Protein AF-A0A7Y0R2B9-F1 (afdb_monomer_lite)

Organism: Vibrio alginolyticus (NCBI:txid663)

Foldseek 3Di:
DDPDPADDFPNHHWFADADADEQQQADDPDDDPPDPRVVCVVVVPQPVPHGSGDDLVSLLVCLQVQQVRGRDPDHDYHYCHNDRCVVDDVVVVSNVVSNVVNPDDD

Sequence (106 aa):
MQITQSPQFNGKASKRLHVMAKPIGAACNIDCTYCYYLSKQDLLEYKKGCSPMMDEATLEAYIKQYIEGQNTPEIVFSWQGGEPTMLGLDYFKKIVEFQAKYLPAG

pLDDT: mean 89.26, std 12.34, range [46.41, 98.75]

Radius of gyration: 17.57 Å; chains: 1; bounding box: 48×41×47 Å

Structure (mmCIF, N/CA/C/O backbone):
data_AF-A0A7Y0R2B9-F1
#
_entry.id   AF-A0A7Y0R2B9-F1
#
loop_
_atom_site.group_PDB
_atom_site.id
_atom_site.type_symbol
_atom_site.label_atom_id
_atom_site.label_alt_id
_atom_site.label_comp_id
_atom_site.label_asym_id
_atom_site.label_entity_id
_atom_site.label_seq_id
_atom_site.pdbx_PDB_ins_code
_atom_site.Cartn_x
_atom_site.Cartn_y
_atom_site.Cartn_z
_atom_site.occupancy
_atom_site.B_iso_or_equiv
_atom_site.auth_seq_id
_atom_site.auth_comp_id
_atom_site.auth_asym_id
_atom_site.auth_atom_id
_atom_site.pdbx_PDB_model_num
ATOM 1 N N . MET A 1 1 ? -27.467 27.307 15.441 1.00 46.41 1 MET A N 1
ATOM 2 C CA . MET A 1 1 ? -26.349 26.604 14.779 1.00 46.41 1 MET A CA 1
ATOM 3 C C . MET A 1 1 ? -26.149 25.288 15.518 1.00 46.41 1 MET A C 1
ATOM 5 O O . MET A 1 1 ? -25.615 25.301 16.618 1.00 46.41 1 MET A O 1
ATOM 9 N N . GLN A 1 2 ? -26.705 24.182 15.017 1.00 51.88 2 GLN A N 1
ATOM 10 C CA . GLN A 1 2 ? -26.465 22.868 15.620 1.00 51.88 2 GLN A CA 1
ATOM 11 C C . GLN A 1 2 ? -25.063 22.426 15.209 1.00 51.88 2 GLN A C 1
ATOM 13 O O . GLN A 1 2 ? -24.827 22.100 14.051 1.00 51.88 2 GLN A O 1
ATOM 18 N N . ILE A 1 3 ? -24.123 22.471 16.150 1.00 60.06 3 ILE A N 1
ATOM 19 C CA . ILE A 1 3 ? -22.831 21.812 15.986 1.00 60.06 3 ILE A CA 1
ATOM 20 C C . ILE A 1 3 ? -23.128 20.318 16.118 1.00 60.06 3 ILE A C 1
ATOM 22 O O . ILE A 1 3 ? -23.292 19.807 17.224 1.00 60.06 3 ILE A O 1
ATOM 26 N N . THR A 1 4 ? -23.300 19.628 14.992 1.00 69.62 4 THR A N 1
ATOM 27 C CA . THR A 1 4 ? -23.413 18.168 14.981 1.00 69.62 4 THR A CA 1
ATOM 28 C C . THR A 1 4 ? -22.119 17.601 15.550 1.00 69.62 4 THR A C 1
ATOM 30 O O . THR A 1 4 ? -21.042 17.886 15.026 1.00 69.62 4 THR A O 1
ATOM 33 N N . GLN A 1 5 ? -22.212 16.848 16.647 1.00 71.81 5 GLN A N 1
ATOM 34 C CA . GLN A 1 5 ? -21.053 16.188 17.242 1.00 71.81 5 GLN A CA 1
ATOM 35 C C . GLN A 1 5 ? -20.356 15.323 16.186 1.00 71.81 5 GLN A C 1
ATOM 37 O O . GLN A 1 5 ? -21.017 14.618 15.422 1.00 71.81 5 GLN A O 1
ATOM 42 N N . SER A 1 6 ? -19.024 15.388 16.133 1.00 77.62 6 SER A N 1
ATOM 43 C CA . SER A 1 6 ? -18.236 14.570 15.212 1.00 77.62 6 SER A CA 1
ATOM 44 C C . SER A 1 6 ? -18.550 13.083 15.420 1.00 77.62 6 SER A C 1
ATOM 46 O O . SER A 1 6 ? -18.656 12.666 16.582 1.00 77.62 6 SER A O 1
ATOM 48 N N . PRO A 1 7 ? -18.646 12.277 14.342 1.00 85.69 7 PRO A N 1
ATOM 49 C CA . PRO A 1 7 ? -18.881 10.840 14.451 1.00 85.69 7 PRO A CA 1
ATOM 50 C C . PRO A 1 7 ? -17.897 10.205 15.437 1.00 85.69 7 PRO A C 1
ATOM 52 O O . PRO A 1 7 ? -16.716 10.549 15.421 1.00 85.69 7 PRO A O 1
ATOM 55 N N . GLN A 1 8 ? -18.372 9.314 16.306 1.00 90.69 8 GLN A N 1
ATOM 56 C CA . GLN A 1 8 ? -17.555 8.632 17.315 1.00 90.69 8 GLN A CA 1
ATOM 57 C C . GLN A 1 8 ? -17.365 7.160 16.938 1.00 90.69 8 GLN A C 1
ATOM 59 O O . GLN A 1 8 ? -18.270 6.534 16.392 1.00 90.69 8 GLN A O 1
ATOM 64 N N . PHE A 1 9 ? -16.201 6.607 17.261 1.00 91.00 9 PHE A N 1
ATOM 65 C CA . PHE A 1 9 ? -15.894 5.180 17.178 1.00 91.00 9 PHE A CA 1
ATOM 66 C C . PHE A 1 9 ? -14.913 4.821 18.303 1.00 91.00 9 PHE A C 1
ATOM 68 O O . PHE A 1 9 ? -14.041 5.628 18.634 1.00 91.00 9 PHE A O 1
ATOM 75 N N . ASN A 1 10 ? -15.090 3.665 18.951 1.00 88.38 10 ASN A N 1
ATOM 76 C CA . ASN A 1 10 ? -14.282 3.226 20.102 1.00 88.38 10 ASN A CA 1
ATOM 77 C C . ASN A 1 10 ? -14.096 4.304 21.195 1.00 88.38 10 ASN A C 1
ATOM 79 O O . ASN A 1 10 ? -13.000 4.519 21.715 1.00 88.38 10 ASN A O 1
ATOM 83 N N . GLY A 1 11 ? -15.176 5.027 21.519 1.00 88.88 11 GLY A N 1
ATOM 84 C CA . GLY A 1 11 ? -15.190 6.048 22.576 1.00 88.88 11 GLY A CA 1
ATOM 85 C C . GLY A 1 11 ? -14.388 7.322 22.271 1.00 88.88 11 GLY A C 1
ATOM 86 O O . GLY A 1 11 ? -14.145 8.117 23.176 1.00 88.88 11 GLY A O 1
ATOM 87 N N . LYS A 1 12 ? -13.953 7.519 21.019 1.00 90.44 12 LYS A N 1
ATOM 88 C CA . LYS A 1 12 ? -13.207 8.699 20.555 1.00 90.44 12 LYS A CA 1
ATOM 89 C C . LYS A 1 12 ? -13.757 9.193 19.218 1.00 90.44 12 LYS A C 1
ATOM 91 O O . LYS A 1 12 ? -14.445 8.463 18.506 1.00 90.44 12 LYS A O 1
ATOM 96 N N . ALA A 1 13 ? -13.407 10.420 18.832 1.00 91.56 13 ALA A N 1
ATOM 97 C CA . ALA A 1 13 ? -13.778 10.948 17.521 1.00 91.56 13 ALA A CA 1
ATOM 98 C C . ALA A 1 13 ? -13.239 10.040 16.403 1.00 91.56 13 ALA A C 1
ATOM 100 O O . ALA A 1 13 ? -12.061 9.669 16.402 1.00 91.56 13 ALA A O 1
ATOM 101 N N . SER A 1 14 ? -14.107 9.682 15.463 1.00 93.19 14 SER A N 1
ATOM 102 C CA . SER A 1 14 ? -13.776 8.889 14.285 1.00 93.19 14 SER A CA 1
ATOM 103 C C . SER A 1 14 ? -12.701 9.605 13.473 1.00 93.19 14 SER A C 1
ATOM 105 O O . SER A 1 14 ? -12.815 10.798 13.186 1.00 93.19 14 SER A O 1
ATOM 107 N N . LYS A 1 15 ? -11.675 8.862 13.061 1.00 92.69 15 LYS A N 1
ATOM 108 C CA . LYS A 1 15 ? -10.590 9.345 12.203 1.00 92.69 15 LYS A CA 1
ATOM 109 C C . LYS A 1 15 ? -10.483 8.428 11.001 1.00 92.69 15 LYS A C 1
ATOM 111 O O . LYS A 1 15 ? -10.392 7.214 11.162 1.00 92.69 15 LYS A O 1
ATOM 116 N N . ARG A 1 16 ? -10.521 9.022 9.812 1.00 93.50 16 ARG A N 1
ATOM 117 C CA . ARG A 1 16 ? -10.393 8.315 8.541 1.00 93.50 16 ARG A CA 1
ATOM 118 C C . ARG A 1 16 ? -9.306 8.983 7.722 1.00 93.50 16 ARG A C 1
ATOM 120 O O . ARG A 1 16 ? -9.374 10.186 7.481 1.00 93.50 16 ARG A O 1
ATOM 127 N N . LEU A 1 17 ? -8.331 8.194 7.305 1.00 93.75 17 LEU A N 1
ATOM 128 C CA . LEU A 1 17 ? -7.297 8.574 6.355 1.00 93.75 17 LEU A CA 1
ATOM 129 C C . LEU A 1 17 ? -7.371 7.609 5.172 1.00 93.75 17 LEU A C 1
ATOM 131 O O . LEU A 1 17 ? -7.636 6.426 5.358 1.00 93.75 17 LEU A O 1
ATOM 135 N N . HIS A 1 18 ? -7.127 8.096 3.960 1.00 96.12 18 HIS A N 1
ATOM 136 C CA . HIS A 1 18 ? -6.977 7.229 2.797 1.00 96.12 18 HIS A CA 1
ATOM 137 C C . HIS A 1 18 ? -5.623 7.481 2.150 1.00 96.12 18 HIS A C 1
ATOM 139 O O . HIS A 1 18 ? -5.288 8.622 1.834 1.00 96.12 18 HIS A O 1
ATOM 145 N N . VAL A 1 19 ? -4.837 6.416 1.999 1.00 95.75 19 VAL A N 1
ATOM 146 C CA . VAL A 1 19 ? -3.538 6.445 1.323 1.00 95.75 19 VAL A CA 1
ATOM 147 C C . VAL A 1 19 ? -3.564 5.457 0.163 1.00 95.75 19 VAL A C 1
ATOM 149 O O . VAL A 1 19 ? -3.983 4.308 0.305 1.00 95.75 19 VAL A O 1
ATOM 152 N N . MET A 1 20 ? -3.084 5.917 -0.991 1.00 95.94 20 MET A N 1
ATOM 153 C CA . MET A 1 20 ? -2.839 5.084 -2.162 1.00 95.94 20 MET A CA 1
ATOM 154 C C . MET A 1 20 ? -1.353 4.729 -2.213 1.00 95.94 20 MET A C 1
ATOM 156 O O . MET A 1 20 ? -0.525 5.540 -2.632 1.00 95.94 20 MET A O 1
ATOM 160 N N . ALA A 1 21 ? -1.014 3.526 -1.759 1.00 96.44 21 ALA A N 1
ATOM 161 C CA . ALA A 1 21 ? 0.360 3.042 -1.758 1.00 96.44 21 ALA A CA 1
ATOM 162 C C . ALA A 1 21 ? 0.783 2.592 -3.158 1.00 96.44 21 ALA A C 1
ATOM 164 O O . ALA A 1 21 ? -0.015 2.013 -3.896 1.00 96.44 21 ALA A O 1
ATOM 165 N N . LYS A 1 22 ? 2.056 2.823 -3.498 1.00 95.12 22 LYS A N 1
ATOM 166 C CA . LYS A 1 22 ? 2.647 2.425 -4.782 1.00 95.12 22 LYS A CA 1
ATOM 167 C C . LYS A 1 22 ? 3.829 1.471 -4.597 1.00 95.12 22 LYS A C 1
ATOM 169 O O . LYS A 1 22 ? 4.975 1.901 -4.731 1.00 95.12 22 LYS A O 1
ATOM 174 N N . PRO A 1 23 ? 3.573 0.200 -4.231 1.00 95.06 23 PRO A N 1
ATOM 175 C CA . PRO A 1 23 ? 4.603 -0.725 -3.762 1.00 95.06 23 PRO A CA 1
ATOM 176 C C . PRO A 1 23 ? 5.611 -1.158 -4.829 1.00 95.06 23 PRO A C 1
ATOM 178 O O . PRO A 1 23 ? 6.629 -1.718 -4.458 1.00 95.06 23 PRO A O 1
ATOM 181 N N . ILE A 1 24 ? 5.370 -0.908 -6.119 1.00 92.94 24 ILE A N 1
ATOM 182 C CA . ILE A 1 24 ? 6.348 -1.151 -7.195 1.00 92.94 24 ILE A CA 1
ATOM 183 C C . ILE A 1 24 ? 6.676 0.134 -7.977 1.00 92.94 24 ILE A C 1
ATOM 185 O O . ILE A 1 24 ? 7.118 0.108 -9.128 1.00 92.94 24 ILE A O 1
ATOM 189 N N . GLY A 1 25 ? 6.456 1.295 -7.349 1.00 91.12 25 GLY A N 1
ATOM 190 C CA . GLY A 1 25 ? 6.746 2.591 -7.951 1.00 91.12 25 GLY A CA 1
ATOM 191 C C . GLY A 1 25 ? 6.029 2.768 -9.284 1.00 91.12 25 GLY A C 1
ATOM 192 O O . GLY A 1 25 ? 4.843 2.486 -9.373 1.00 91.12 25 GLY A O 1
ATOM 193 N N . ALA A 1 26 ? 6.746 3.224 -10.313 1.00 91.56 26 ALA A N 1
ATOM 194 C CA . ALA A 1 26 ? 6.230 3.393 -11.674 1.00 91.56 26 ALA A CA 1
ATOM 195 C C . ALA A 1 26 ? 6.4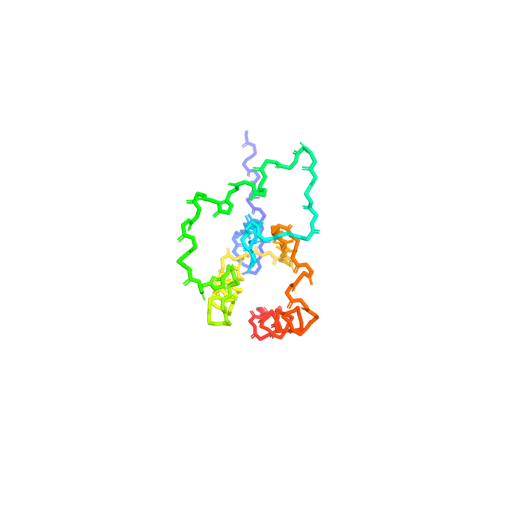36 2.166 -12.591 1.00 91.56 26 ALA A C 1
ATOM 197 O O . ALA A 1 26 ? 6.171 2.255 -13.792 1.00 91.56 26 ALA A O 1
ATOM 198 N N . ALA A 1 27 ? 6.915 1.030 -12.067 1.00 89.94 27 ALA A N 1
ATOM 199 C CA . ALA A 1 27 ? 7.136 -0.186 -12.854 1.00 89.94 27 ALA A CA 1
ATOM 200 C C . ALA A 1 27 ? 5.816 -0.731 -13.416 1.00 89.94 27 ALA A C 1
ATOM 202 O O . ALA A 1 27 ? 4.850 -0.901 -12.675 1.00 89.94 27 ALA A O 1
ATOM 203 N N . CYS A 1 28 ? 5.774 -0.987 -14.722 1.00 92.31 28 CYS A N 1
ATOM 204 C CA . CYS A 1 28 ? 4.587 -1.454 -15.434 1.00 92.31 28 CYS A CA 1
ATOM 205 C C . CYS A 1 28 ? 5.002 -2.374 -16.588 1.00 92.31 28 CYS A C 1
ATOM 207 O O . CYS A 1 28 ? 6.070 -2.188 -17.171 1.00 92.31 28 CYS A O 1
ATOM 209 N N . ASN A 1 29 ? 4.150 -3.334 -16.940 1.00 94.31 29 ASN A N 1
ATOM 210 C CA . ASN A 1 29 ? 4.328 -4.235 -18.082 1.00 94.31 29 ASN A CA 1
ATOM 211 C C . ASN A 1 29 ? 3.562 -3.777 -19.338 1.00 94.31 29 ASN A C 1
ATOM 213 O O . ASN A 1 29 ? 3.563 -4.485 -20.343 1.00 94.31 29 ASN A O 1
ATOM 217 N N . ILE A 1 30 ? 2.909 -2.612 -19.286 1.00 93.56 30 ILE A N 1
ATOM 218 C CA . ILE A 1 30 ? 2.173 -2.009 -20.401 1.00 93.56 30 ILE A CA 1
ATO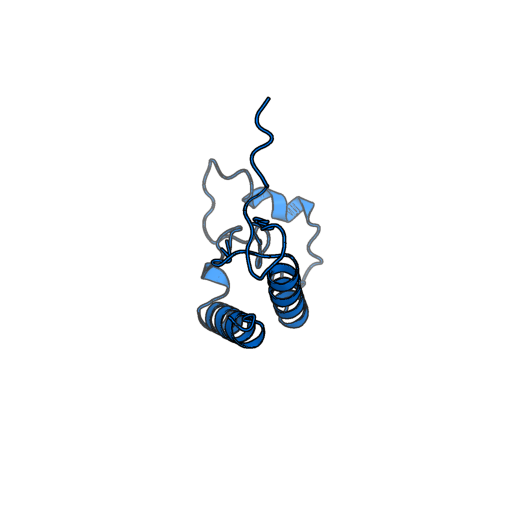M 219 C C . ILE A 1 30 ? 2.602 -0.547 -20.556 1.00 93.56 30 ILE A C 1
ATOM 221 O O . ILE A 1 30 ? 2.683 0.193 -19.573 1.00 93.56 30 ILE A O 1
ATOM 225 N N . ASP A 1 31 ? 2.821 -0.132 -21.803 1.00 93.25 31 ASP A N 1
ATOM 226 C CA . ASP A 1 31 ? 3.136 1.243 -22.198 1.00 93.25 31 ASP A CA 1
ATOM 227 C C . ASP A 1 31 ? 1.898 1.935 -22.791 1.00 93.25 31 ASP A C 1
ATOM 229 O O . ASP A 1 31 ? 1.734 2.085 -24.003 1.00 93.25 31 ASP A O 1
ATOM 233 N N . CYS A 1 32 ? 0.938 2.272 -21.925 1.00 95.25 32 CYS A N 1
ATOM 234 C CA . CYS A 1 32 ? -0.279 2.955 -22.357 1.00 95.25 32 CYS A CA 1
ATOM 235 C C . CYS A 1 32 ? 0.051 4.381 -22.825 1.00 95.25 32 CYS A C 1
ATOM 237 O O . CYS A 1 32 ? 0.593 5.172 -22.054 1.00 95.25 32 CYS A O 1
ATOM 239 N N . THR A 1 33 ? -0.406 4.763 -24.022 1.00 96.38 33 THR A N 1
ATOM 240 C CA . THR A 1 33 ? -0.114 6.073 -24.649 1.00 96.38 33 THR A CA 1
ATOM 241 C C . THR A 1 33 ? -0.588 7.293 -23.850 1.00 96.38 33 THR A C 1
ATOM 243 O O . THR A 1 33 ? -0.111 8.403 -24.065 1.00 96.38 33 THR A O 1
ATOM 246 N N . TYR A 1 34 ? -1.522 7.101 -22.919 1.00 95.00 34 TYR A N 1
ATOM 247 C CA . TYR A 1 34 ? -2.067 8.136 -22.036 1.00 95.00 34 TYR A CA 1
ATOM 248 C C . TYR A 1 34 ? -1.513 8.073 -20.600 1.00 95.00 34 TYR A C 1
ATOM 250 O O . TYR A 1 34 ? -1.935 8.849 -19.739 1.00 95.00 34 TYR A O 1
ATOM 258 N N . CYS A 1 35 ? -0.607 7.138 -20.289 1.00 93.38 35 CYS A N 1
ATOM 259 C CA . CYS A 1 35 ? -0.098 6.958 -18.933 1.00 93.38 35 CYS A CA 1
ATOM 260 C C . CYS A 1 35 ? 0.979 7.993 -18.600 1.00 93.38 35 CYS A C 1
ATOM 262 O O . CYS A 1 35 ? 2.141 7.864 -18.971 1.00 93.38 35 CYS A O 1
ATOM 264 N N . TYR A 1 36 ? 0.616 8.990 -17.794 1.00 91.19 36 TYR A N 1
ATOM 265 C CA . TYR A 1 36 ? 1.584 9.969 -17.287 1.00 91.19 36 TYR A CA 1
ATOM 266 C C . TYR A 1 36 ? 2.558 9.387 -16.241 1.00 91.19 36 TYR A C 1
ATOM 268 O O . TYR A 1 36 ? 3.506 10.067 -15.840 1.00 91.19 36 TYR A O 1
ATOM 276 N N . TYR A 1 37 ? 2.282 8.184 -15.720 1.00 90.38 37 TYR A N 1
ATOM 277 C CA . TYR A 1 37 ? 2.985 7.629 -14.564 1.00 90.38 37 TYR A CA 1
ATOM 278 C C . TYR A 1 37 ? 4.207 6.787 -14.945 1.00 90.38 37 TYR A C 1
ATOM 280 O O . TYR A 1 37 ? 5.175 6.778 -14.192 1.00 90.38 37 TYR A O 1
ATOM 288 N N . LEU A 1 38 ? 4.208 6.148 -16.120 1.00 86.81 38 LEU A N 1
ATOM 289 C CA . LEU A 1 38 ? 5.313 5.292 -16.564 1.00 86.81 38 LEU A CA 1
ATOM 290 C C . LEU A 1 38 ? 6.638 6.066 -16.676 1.00 86.81 38 LEU A C 1
ATOM 292 O O . LEU A 1 38 ? 7.653 5.633 -16.139 1.00 86.81 38 LEU A O 1
ATOM 296 N N . SER A 1 39 ? 6.604 7.274 -17.247 1.00 83.50 39 SER A N 1
ATOM 297 C CA . SER A 1 39 ? 7.777 8.159 -17.378 1.00 83.50 39 SER A CA 1
ATOM 298 C C . SER A 1 39 ? 8.350 8.653 -16.045 1.00 83.50 39 SER A C 1
ATOM 300 O O . SER A 1 39 ? 9.406 9.278 -16.005 1.00 83.50 39 SER A O 1
ATOM 302 N N . LYS A 1 40 ? 7.678 8.386 -14.916 1.00 84.31 40 LYS A N 1
ATOM 303 C CA . LYS A 1 40 ? 8.217 8.708 -13.588 1.00 84.31 40 LYS A CA 1
ATOM 304 C C . LYS A 1 40 ? 9.353 7.775 -13.179 1.00 84.31 40 LYS A C 1
ATOM 306 O O . LYS A 1 40 ? 10.077 8.134 -12.260 1.00 84.31 40 LYS A O 1
ATOM 311 N N . GLN A 1 41 ? 9.549 6.643 -13.860 1.00 77.00 41 GLN A N 1
ATOM 312 C CA . GLN A 1 41 ? 10.721 5.790 -13.643 1.00 77.00 41 GLN A CA 1
ATOM 313 C C . GLN A 1 41 ? 12.035 6.567 -13.802 1.00 77.00 41 GLN A C 1
ATOM 315 O O . GLN A 1 41 ? 12.924 6.422 -12.966 1.00 77.00 41 GLN A O 1
ATOM 320 N N . ASP A 1 42 ? 12.108 7.453 -14.798 1.00 75.81 42 ASP A N 1
ATOM 321 C CA . ASP A 1 42 ? 13.308 8.242 -15.095 1.00 75.81 42 ASP A CA 1
ATOM 322 C C . ASP A 1 42 ? 13.573 9.336 -14.046 1.00 75.81 42 ASP A C 1
ATOM 324 O O . ASP A 1 42 ? 14.718 9.698 -13.794 1.00 75.81 42 ASP A O 1
ATOM 328 N N . LEU A 1 43 ? 12.515 9.850 -13.404 1.00 73.75 43 LEU A N 1
ATOM 329 C CA . LEU A 1 43 ? 12.607 10.890 -12.369 1.00 73.75 43 LEU A CA 1
ATOM 330 C C . LEU A 1 43 ? 12.968 10.343 -10.989 1.00 73.75 43 LEU A C 1
ATOM 332 O O . LEU A 1 43 ? 13.469 11.086 -10.152 1.00 73.75 43 L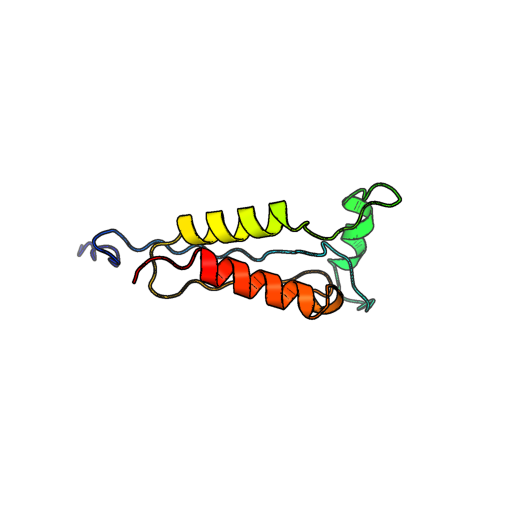EU A O 1
ATOM 336 N N . LEU A 1 44 ? 12.652 9.076 -10.722 1.00 69.06 44 LEU A N 1
ATOM 337 C CA . LEU A 1 44 ? 12.856 8.469 -9.407 1.00 69.06 44 LEU A CA 1
ATOM 338 C C . LEU A 1 44 ? 14.298 7.987 -9.195 1.00 69.06 44 LEU A C 1
ATOM 340 O O . LEU A 1 44 ? 14.585 7.435 -8.135 1.00 69.06 44 LEU A O 1
ATOM 344 N N . GLU A 1 45 ? 15.185 8.210 -10.178 1.00 64.25 45 GLU A N 1
ATOM 345 C CA . GLU A 1 45 ? 16.617 7.883 -10.145 1.00 64.25 45 GLU A CA 1
ATOM 346 C C . GLU A 1 45 ? 16.890 6.523 -9.495 1.00 64.25 45 GLU A C 1
ATOM 348 O O . GLU A 1 45 ? 17.770 6.386 -8.639 1.00 64.25 45 GLU A O 1
ATOM 353 N N . TYR A 1 46 ? 16.110 5.498 -9.864 1.00 64.62 46 TYR A N 1
ATOM 354 C CA . TYR A 1 46 ? 16.340 4.155 -9.352 1.00 64.62 46 TYR A CA 1
ATOM 355 C C . TYR A 1 46 ? 17.787 3.786 -9.665 1.00 64.62 46 TYR A C 1
ATOM 357 O O . TYR A 1 46 ? 18.161 3.623 -10.830 1.00 64.62 46 TYR A O 1
ATOM 365 N N . LYS A 1 47 ? 18.628 3.714 -8.622 1.00 58.66 47 LYS A N 1
ATOM 366 C CA . LYS A 1 47 ? 20.036 3.345 -8.778 1.00 58.66 47 LYS A CA 1
ATOM 367 C C . LYS A 1 47 ? 20.084 2.079 -9.615 1.00 58.66 47 LYS A C 1
ATOM 369 O O . LYS A 1 47 ? 19.301 1.160 -9.390 1.00 58.66 47 LYS A O 1
ATOM 374 N N . LYS A 1 48 ? 20.991 2.029 -10.587 1.00 53.06 48 LYS A N 1
ATOM 375 C CA . LYS A 1 48 ? 21.137 0.871 -11.472 1.00 53.06 48 LYS A CA 1
ATOM 376 C C . LYS A 1 48 ? 21.276 -0.402 -10.617 1.00 53.06 48 LYS A C 1
ATOM 378 O O . LYS A 1 48 ? 22.258 -0.540 -9.895 1.00 53.06 48 LYS A O 1
ATOM 38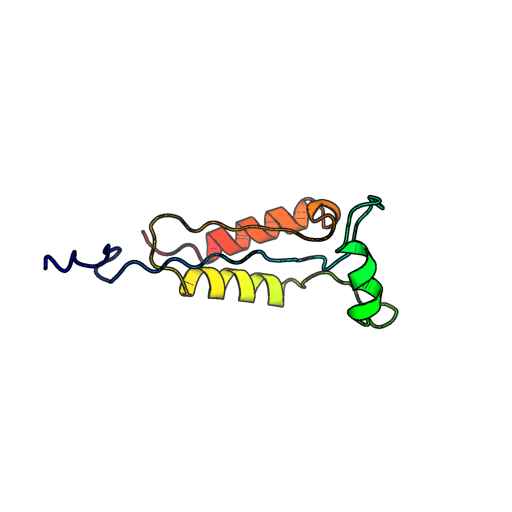3 N N . GLY A 1 49 ? 20.277 -1.288 -10.666 1.00 53.34 49 GLY A N 1
ATOM 384 C CA . GLY A 1 49 ? 20.209 -2.512 -9.851 1.00 53.34 49 GLY A CA 1
ATOM 385 C C . GLY A 1 49 ? 19.352 -2.448 -8.574 1.00 53.34 49 GLY A C 1
ATOM 386 O O . GLY A 1 49 ? 19.206 -3.470 -7.911 1.00 53.34 49 GLY A O 1
ATOM 387 N N . CYS A 1 50 ? 18.756 -1.305 -8.223 1.00 60.12 50 CYS A N 1
ATOM 388 C CA . CYS A 1 50 ? 17.776 -1.206 -7.140 1.00 60.12 50 CYS A CA 1
ATOM 389 C C . CYS A 1 50 ? 16.370 -1.554 -7.639 1.00 60.12 50 CYS A C 1
ATOM 391 O O . CYS A 1 50 ? 15.929 -1.071 -8.681 1.00 60.12 50 CYS A O 1
ATOM 393 N N . SER A 1 51 ? 15.663 -2.378 -6.864 1.00 70.81 51 SER A N 1
ATOM 394 C CA . SER A 1 51 ? 14.265 -2.704 -7.132 1.00 70.81 51 SER A CA 1
ATOM 395 C C . SER A 1 51 ? 13.364 -1.516 -6.767 1.00 70.81 51 SER A C 1
ATOM 397 O O . SER A 1 51 ? 13.559 -0.927 -5.703 1.00 70.81 51 SER A O 1
ATOM 399 N N . PRO A 1 52 ? 12.355 -1.175 -7.587 1.00 80.81 52 PRO A N 1
ATOM 400 C CA . PRO A 1 52 ? 11.316 -0.212 -7.215 1.00 80.81 52 PRO A CA 1
ATOM 401 C C . PRO A 1 52 ? 10.328 -0.779 -6.177 1.00 80.81 52 PRO A C 1
ATOM 403 O O . PRO A 1 52 ? 9.401 -0.083 -5.768 1.00 80.81 52 PRO A O 1
ATOM 406 N N . MET A 1 53 ? 10.506 -2.045 -5.787 1.00 90.88 53 MET A N 1
ATOM 407 C CA . MET A 1 53 ? 9.692 -2.758 -4.813 1.00 90.88 53 MET A CA 1
ATOM 408 C C . MET A 1 53 ? 9.903 -2.218 -3.397 1.00 90.88 53 MET A C 1
ATOM 410 O O . MET A 1 53 ? 11.024 -2.169 -2.896 1.00 90.88 53 MET A O 1
ATOM 414 N N . MET A 1 54 ? 8.802 -1.885 -2.733 1.00 93.75 54 MET A N 1
ATOM 415 C CA . MET A 1 54 ? 8.747 -1.667 -1.295 1.00 93.75 54 MET A CA 1
ATOM 416 C C . MET A 1 54 ? 9.103 -2.978 -0.589 1.00 93.75 54 MET A C 1
ATOM 418 O O . MET A 1 54 ? 8.378 -3.969 -0.722 1.00 93.75 54 MET A O 1
ATOM 422 N N . ASP A 1 55 ? 10.228 -2.975 0.126 1.00 94.62 55 ASP A N 1
ATOM 423 C CA . ASP A 1 55 ? 10.715 -4.142 0.859 1.00 94.62 55 ASP A CA 1
ATOM 424 C C . ASP A 1 55 ? 9.790 -4.540 2.021 1.00 94.62 55 ASP A C 1
ATOM 426 O O . ASP A 1 55 ? 8.881 -3.804 2.410 1.00 94.62 55 ASP A O 1
ATOM 430 N N . GLU A 1 56 ? 10.003 -5.740 2.564 1.00 96.81 56 GLU A N 1
ATOM 431 C CA . GLU A 1 56 ? 9.138 -6.315 3.598 1.00 96.81 56 GLU A CA 1
ATOM 432 C C . GLU A 1 56 ? 9.085 -5.455 4.870 1.00 96.81 56 GLU A C 1
ATOM 434 O O . GLU A 1 56 ? 8.005 -5.246 5.419 1.00 96.81 56 GLU A O 1
ATOM 439 N N . ALA A 1 57 ? 10.221 -4.898 5.301 1.00 97.75 57 ALA A N 1
ATOM 440 C CA . ALA A 1 57 ? 10.286 -4.043 6.484 1.00 97.75 57 ALA A CA 1
ATOM 441 C C . ALA A 1 57 ? 9.488 -2.744 6.289 1.00 97.75 57 ALA A C 1
ATOM 443 O O . ALA A 1 57 ? 8.741 -2.325 7.175 1.00 97.75 57 ALA A O 1
ATOM 444 N N . THR A 1 58 ? 9.603 -2.123 5.113 1.00 97.06 58 THR A N 1
ATOM 445 C CA . THR A 1 58 ? 8.840 -0.924 4.755 1.00 97.06 58 THR A CA 1
ATOM 446 C C . THR A 1 58 ? 7.355 -1.243 4.616 1.00 97.06 58 THR A C 1
ATOM 448 O O . THR A 1 58 ? 6.521 -0.467 5.082 1.00 97.06 58 THR A O 1
ATOM 451 N N . LEU A 1 59 ? 7.014 -2.391 4.025 1.00 98.31 59 LEU A N 1
ATOM 452 C CA . LEU A 1 59 ? 5.637 -2.854 3.880 1.00 98.31 59 LEU A CA 1
ATOM 453 C C . LEU A 1 59 ? 4.967 -3.056 5.243 1.00 98.31 59 LEU A C 1
ATOM 455 O O . LEU A 1 59 ? 3.863 -2.555 5.471 1.00 98.31 59 LEU A O 1
ATOM 459 N N . GLU A 1 60 ? 5.639 -3.757 6.155 1.00 98.62 60 GLU A N 1
ATOM 460 C CA . GLU A 1 60 ? 5.146 -4.001 7.509 1.00 98.62 60 GLU A CA 1
ATOM 461 C C . GLU A 1 60 ? 4.962 -2.684 8.273 1.00 98.62 60 GLU A C 1
ATOM 463 O O . GLU A 1 60 ? 3.904 -2.438 8.860 1.00 98.62 60 GLU A O 1
ATOM 468 N N . ALA A 1 61 ? 5.965 -1.800 8.212 1.00 98.62 61 ALA A N 1
ATOM 469 C CA . ALA A 1 61 ? 5.916 -0.493 8.855 1.00 98.62 61 ALA A CA 1
ATOM 470 C C . ALA A 1 61 ? 4.774 0.376 8.307 1.00 98.62 61 ALA A C 1
ATOM 472 O O . ALA A 1 61 ? 4.066 1.010 9.093 1.00 98.62 61 ALA A O 1
ATOM 473 N N . TYR A 1 62 ? 4.565 0.380 6.986 1.00 98.38 62 TYR A N 1
ATOM 474 C CA . TYR A 1 62 ? 3.463 1.088 6.338 1.00 98.38 62 TYR A CA 1
ATOM 475 C C . TYR A 1 62 ? 2.106 0.574 6.826 1.00 98.38 62 TYR A C 1
ATOM 477 O O . TYR A 1 62 ? 1.282 1.372 7.268 1.00 98.38 62 TYR A O 1
ATOM 485 N N . ILE A 1 63 ? 1.878 -0.744 6.789 1.00 98.56 63 ILE A N 1
ATOM 486 C CA . ILE A 1 63 ? 0.599 -1.344 7.194 1.00 98.56 63 ILE A CA 1
ATOM 487 C C . ILE A 1 63 ? 0.304 -1.044 8.664 1.00 98.56 63 ILE A C 1
ATOM 489 O O . ILE A 1 63 ? -0.798 -0.597 8.981 1.00 98.56 63 ILE A O 1
ATOM 493 N N . LYS A 1 64 ? 1.294 -1.221 9.548 1.00 98.50 64 LYS A N 1
ATOM 494 C CA . LYS A 1 64 ? 1.158 -0.918 10.975 1.00 98.50 64 LYS A CA 1
ATOM 495 C C . LYS A 1 64 ? 0.760 0.542 11.205 1.00 98.50 64 LYS A C 1
ATOM 497 O O . LYS A 1 64 ? -0.263 0.806 11.832 1.00 98.50 64 LYS A O 1
ATOM 502 N N . GLN A 1 65 ? 1.532 1.486 10.665 1.00 97.94 65 GLN A N 1
ATOM 503 C CA . GLN A 1 65 ? 1.282 2.919 10.861 1.00 97.94 65 GLN A CA 1
ATOM 504 C C . GLN A 1 65 ? -0.043 3.359 10.236 1.00 97.94 65 GLN A C 1
ATOM 506 O O . GLN A 1 65 ? -0.756 4.188 10.804 1.00 97.94 65 GLN A O 1
ATOM 511 N N . TYR A 1 66 ? -0.395 2.794 9.077 1.00 97.88 66 TYR A N 1
ATOM 512 C CA . TYR A 1 66 ? -1.656 3.100 8.419 1.00 97.88 66 TYR A CA 1
ATOM 513 C C . TYR A 1 66 ? -2.849 2.652 9.257 1.00 97.88 66 TYR A C 1
ATOM 515 O O . TYR A 1 66 ? -3.828 3.383 9.312 1.00 97.88 66 TYR A O 1
ATOM 523 N N . ILE A 1 67 ? -2.768 1.509 9.944 1.00 97.12 67 ILE A N 1
ATOM 524 C CA . ILE A 1 67 ? -3.818 1.055 10.864 1.00 97.12 67 ILE A CA 1
ATOM 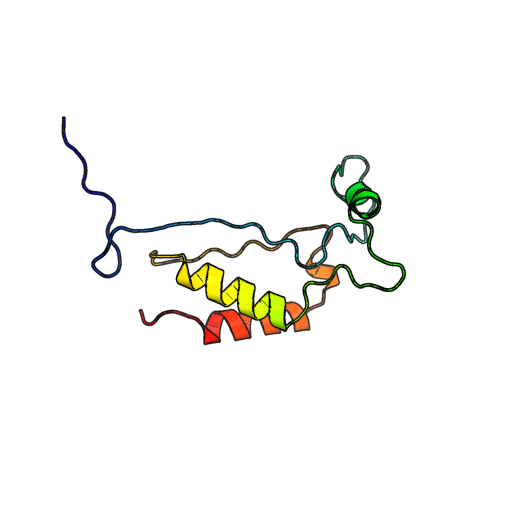525 C C . ILE A 1 67 ? -3.853 1.911 12.137 1.00 97.12 67 ILE A C 1
ATOM 527 O O . ILE A 1 67 ? -4.924 2.361 12.538 1.00 97.12 67 ILE A O 1
ATOM 531 N N . GLU A 1 68 ? -2.699 2.193 12.748 1.00 95.50 68 GLU A N 1
ATOM 532 C CA . GLU A 1 68 ? -2.594 3.009 13.972 1.00 95.50 68 GLU A CA 1
ATOM 533 C C . GLU A 1 68 ? -3.131 4.441 13.788 1.00 95.50 68 GLU A C 1
ATOM 535 O O . GLU A 1 68 ? -3.604 5.067 14.739 1.00 95.50 68 GLU A O 1
ATOM 540 N N . GLY A 1 69 ? -3.094 4.964 12.559 1.00 94.94 69 GLY A N 1
ATOM 541 C CA . GLY A 1 69 ? -3.642 6.275 12.205 1.00 94.94 69 GLY A CA 1
ATOM 542 C C . GLY A 1 69 ? -5.172 6.338 12.095 1.00 94.94 69 GLY A C 1
ATOM 543 O O . GLY A 1 69 ? -5.719 7.428 11.908 1.00 94.94 69 GLY A O 1
ATOM 544 N N . GLN A 1 70 ? -5.874 5.207 12.195 1.00 95.31 70 GLN A N 1
ATOM 545 C CA . GLN A 1 70 ? -7.308 5.101 11.915 1.00 95.31 70 GLN A CA 1
ATOM 546 C C . GLN A 1 70 ? -8.118 4.962 13.205 1.00 95.31 70 GLN A C 1
ATOM 548 O O . GLN A 1 70 ? -7.694 4.358 14.185 1.00 95.31 70 GLN A O 1
ATOM 553 N N . ASN A 1 71 ? -9.335 5.501 13.194 1.00 94.12 71 ASN A N 1
ATOM 554 C CA . ASN A 1 71 ? -10.360 5.211 14.193 1.00 94.12 71 ASN A CA 1
ATOM 555 C C . ASN A 1 71 ? -11.705 5.090 13.470 1.00 94.12 71 ASN A C 1
ATOM 557 O O . ASN A 1 71 ? -12.492 6.036 13.441 1.00 94.12 71 ASN A O 1
ATOM 561 N N . THR A 1 72 ? -11.912 3.958 12.800 1.00 93.31 72 THR A N 1
ATOM 562 C CA . THR A 1 72 ? -13.065 3.668 11.937 1.00 93.31 72 THR A CA 1
ATOM 563 C C . THR A 1 72 ? -13.319 2.155 11.914 1.00 93.31 72 THR A C 1
ATOM 565 O O . THR A 1 72 ? -12.354 1.401 12.031 1.00 93.31 72 THR A O 1
ATOM 568 N N . PRO A 1 73 ? -14.577 1.695 11.760 1.00 92.44 73 PRO A N 1
ATOM 569 C CA . PRO A 1 73 ? -14.905 0.264 11.722 1.00 92.44 73 PRO A CA 1
ATOM 570 C C . PRO A 1 73 ? -14.311 -0.479 10.519 1.00 92.44 73 PRO A C 1
ATOM 572 O O . PRO A 1 73 ? -14.147 -1.691 10.566 1.00 92.44 73 PRO A O 1
ATOM 575 N N . GLU A 1 74 ? -13.994 0.243 9.445 1.00 93.44 74 GLU A N 1
ATOM 576 C CA . GLU A 1 74 ? -13.391 -0.308 8.235 1.00 93.44 74 GLU A CA 1
ATOM 577 C C . GLU A 1 74 ? -12.189 0.542 7.820 1.00 93.44 74 GLU A C 1
ATOM 579 O O . GLU A 1 74 ? -12.275 1.776 7.794 1.00 93.44 74 GLU A O 1
ATOM 584 N N . ILE A 1 75 ? -11.084 -0.131 7.489 1.00 95.25 75 ILE A N 1
ATOM 585 C CA . ILE A 1 75 ? -9.847 0.468 6.984 1.00 95.25 75 ILE A CA 1
ATOM 586 C C . ILE A 1 75 ? -9.641 -0.011 5.547 1.00 95.25 75 ILE A C 1
ATOM 588 O O . ILE A 1 75 ? -9.439 -1.198 5.298 1.00 95.25 75 ILE A O 1
ATOM 592 N N . VAL A 1 76 ? -9.662 0.923 4.596 1.00 96.12 76 VAL A N 1
ATOM 593 C CA . VAL A 1 76 ? -9.504 0.622 3.168 1.00 96.12 76 VAL A CA 1
ATOM 594 C C . VAL A 1 76 ? -8.044 0.776 2.761 1.00 96.12 76 VAL A C 1
ATOM 596 O O . VAL A 1 76 ? -7.471 1.861 2.882 1.00 96.12 76 VAL A O 1
ATOM 599 N N . PHE A 1 77 ? -7.456 -0.294 2.230 1.00 97.69 77 PHE A N 1
ATOM 600 C CA . PHE A 1 77 ? -6.141 -0.271 1.592 1.00 97.69 77 PHE A CA 1
ATOM 601 C C . PHE A 1 77 ? -6.294 -0.153 0.076 1.00 97.69 77 PHE A C 1
ATOM 603 O O . PHE A 1 77 ? -7.061 -0.891 -0.539 1.00 97.69 77 PHE A O 1
ATOM 610 N N . SER A 1 78 ? -5.537 0.754 -0.540 1.00 97.31 78 SER A N 1
ATOM 611 C CA . SER A 1 78 ? -5.482 0.899 -1.995 1.00 97.31 78 SER A CA 1
ATOM 612 C C . SER A 1 78 ? -4.044 0.760 -2.482 1.00 97.31 78 SER A C 1
ATOM 614 O O . SER A 1 78 ? -3.188 1.576 -2.142 1.00 97.31 78 SER A O 1
ATOM 616 N N . TRP A 1 79 ? -3.799 -0.276 -3.283 1.00 97.12 79 TRP A N 1
ATOM 617 C CA . TRP A 1 79 ? -2.505 -0.586 -3.893 1.00 97.12 79 TRP A CA 1
ATOM 618 C C . TRP A 1 79 ? -2.533 -0.184 -5.371 1.00 97.12 79 TRP A C 1
ATOM 620 O O . TRP A 1 79 ? -3.422 -0.608 -6.107 1.00 97.12 79 TRP A O 1
ATOM 630 N N . GLN A 1 80 ? -1.592 0.651 -5.803 1.00 95.50 80 GLN A N 1
ATOM 631 C CA . GLN A 1 80 ? -1.518 1.206 -7.159 1.00 95.50 80 GLN A CA 1
ATOM 632 C C . GLN A 1 80 ? -0.074 1.180 -7.690 1.00 95.50 80 GLN A C 1
ATOM 634 O O . GLN A 1 80 ? 0.840 0.843 -6.952 1.00 95.50 80 GLN A O 1
ATOM 639 N N . GLY A 1 81 ? 0.138 1.610 -8.938 1.00 85.56 81 GLY A N 1
ATOM 640 C CA . GLY A 1 81 ? 1.443 1.981 -9.494 1.00 85.56 81 GLY A CA 1
ATOM 641 C C . GLY A 1 81 ? 2.367 0.805 -9.834 1.00 85.56 81 GLY A C 1
ATOM 642 O O . GLY A 1 81 ? 2.366 -0.193 -9.133 1.00 85.56 81 GLY A O 1
ATOM 643 N N . GLY A 1 82 ? 3.157 0.873 -10.912 1.00 90.00 82 GLY A N 1
ATOM 644 C CA . GLY A 1 82 ? 2.578 1.096 -12.231 1.00 90.00 82 GLY A CA 1
ATOM 645 C C . GLY A 1 82 ? 1.526 0.009 -12.397 1.00 90.00 82 GLY A C 1
ATOM 646 O O . GLY A 1 82 ? 0.353 0.290 -12.166 1.00 90.00 82 GLY A O 1
ATOM 647 N N . GLU A 1 83 ? 1.974 -1.229 -12.595 1.00 95.56 83 GLU A N 1
ATOM 648 C CA . GLU A 1 83 ? 1.139 -2.425 -12.475 1.00 95.56 83 GLU A CA 1
ATOM 649 C C . GLU A 1 83 ? 1.470 -3.202 -11.181 1.00 95.56 83 GLU A C 1
ATOM 651 O O . GLU A 1 83 ? 2.463 -3.936 -11.139 1.00 95.56 83 GLU A O 1
ATOM 656 N N . PRO A 1 84 ? 0.664 -3.079 -10.109 1.00 96.25 84 PRO A N 1
ATOM 657 C CA . PRO A 1 84 ? 0.970 -3.693 -8.818 1.00 96.25 84 PRO A CA 1
ATOM 658 C C . PRO A 1 84 ? 0.927 -5.227 -8.849 1.00 96.25 84 PRO A C 1
ATOM 660 O O . PRO A 1 84 ? 1.594 -5.866 -8.036 1.00 96.25 84 PRO A O 1
ATOM 663 N N . THR A 1 85 ? 0.200 -5.854 -9.782 1.00 96.62 85 THR A N 1
ATOM 664 C CA . THR A 1 85 ? 0.157 -7.326 -9.871 1.00 96.62 85 THR A CA 1
ATOM 665 C C . THR A 1 85 ? 1.490 -7.945 -10.300 1.00 96.62 85 THR A C 1
ATOM 667 O O . THR A 1 85 ? 1.726 -9.123 -10.024 1.00 96.62 85 THR A O 1
ATOM 670 N N . MET A 1 86 ? 2.415 -7.154 -10.862 1.00 95.50 86 MET A N 1
ATOM 671 C CA . MET A 1 86 ? 3.789 -7.588 -11.151 1.00 95.50 86 MET A CA 1
ATOM 672 C C . MET A 1 86 ? 4.575 -8.009 -9.900 1.00 95.50 86 MET A C 1
ATOM 674 O O . MET A 1 86 ? 5.566 -8.722 -10.026 1.00 95.50 86 MET A O 1
ATOM 678 N N . LEU A 1 87 ? 4.139 -7.608 -8.699 1.00 95.88 87 LEU A N 1
ATOM 679 C CA . LEU A 1 87 ? 4.734 -8.041 -7.428 1.00 95.88 87 LEU A CA 1
ATOM 680 C C . LEU A 1 87 ? 4.497 -9.530 -7.129 1.00 95.88 87 LEU A C 1
ATOM 682 O O . LEU A 1 87 ? 5.178 -10.104 -6.280 1.00 95.88 87 LEU A O 1
ATOM 686 N N . GLY A 1 88 ? 3.550 -10.161 -7.829 1.00 97.25 88 GLY A N 1
ATOM 687 C CA . GLY A 1 88 ? 3.212 -11.568 -7.658 1.00 97.25 88 GLY A CA 1
ATOM 688 C C . GLY A 1 88 ? 2.340 -11.844 -6.432 1.00 97.25 88 GLY A C 1
ATOM 689 O O . GLY A 1 88 ? 2.238 -11.051 -5.496 1.00 97.25 88 GLY A O 1
ATOM 690 N N . LEU A 1 89 ? 1.687 -13.008 -6.438 1.00 98.31 89 LEU A N 1
ATOM 691 C CA . LEU A 1 89 ? 0.693 -13.379 -5.428 1.00 98.31 89 LEU A CA 1
ATOM 692 C C . LEU A 1 89 ? 1.269 -13.432 -4.005 1.00 98.31 89 LEU A C 1
ATOM 694 O O . LEU A 1 89 ? 0.585 -13.047 -3.059 1.00 98.31 89 LEU A O 1
ATOM 698 N N . ASP A 1 90 ? 2.510 -13.890 -3.839 1.00 98.31 90 ASP A N 1
ATOM 699 C CA . ASP A 1 90 ? 3.110 -14.047 -2.510 1.00 98.31 90 ASP A CA 1
ATOM 700 C C . ASP A 1 90 ? 3.324 -12.702 -1.799 1.00 98.31 90 ASP A C 1
ATOM 702 O O . ASP A 1 90 ? 3.167 -12.625 -0.580 1.00 98.31 90 ASP A O 1
ATOM 706 N N . TYR A 1 91 ? 3.547 -11.617 -2.550 1.00 97.94 91 TYR A N 1
ATOM 707 C CA . TYR A 1 91 ? 3.578 -10.267 -1.986 1.00 97.94 91 TYR A CA 1
ATOM 708 C C . TYR A 1 91 ? 2.218 -9.860 -1.403 1.00 97.94 91 TYR A C 1
ATOM 710 O O . TYR A 1 91 ? 2.133 -9.325 -0.298 1.00 97.94 91 TYR A O 1
ATOM 718 N N . PHE A 1 92 ? 1.125 -10.170 -2.105 1.00 98.44 92 PHE A N 1
ATOM 719 C CA . PHE A 1 92 ? -0.227 -9.889 -1.616 1.00 98.44 92 PHE A CA 1
ATOM 720 C C . PHE A 1 92 ? -0.635 -10.794 -0.450 1.00 98.44 92 PHE A C 1
ATOM 722 O O . PHE A 1 92 ? -1.320 -10.328 0.459 1.00 98.44 92 PHE A O 1
ATOM 729 N N . LYS A 1 93 ? -0.176 -12.052 -0.409 1.00 98.62 93 LYS A N 1
ATOM 730 C CA . LYS A 1 93 ? -0.342 -12.898 0.786 1.00 98.62 93 LYS A CA 1
ATOM 731 C C . LYS A 1 93 ? 0.329 -12.254 2.000 1.00 98.62 93 LYS A C 1
ATOM 733 O O . LYS A 1 93 ? -0.305 -12.136 3.045 1.00 98.62 93 LYS A O 1
ATOM 738 N N . LYS A 1 94 ? 1.556 -11.747 1.837 1.00 98.56 94 LYS A N 1
ATOM 739 C CA . LYS A 1 94 ? 2.285 -11.031 2.894 1.00 98.56 94 LYS A CA 1
ATOM 740 C C . LYS A 1 94 ? 1.546 -9.778 3.376 1.00 98.56 94 LYS A C 1
ATOM 742 O O . LYS A 1 94 ? 1.469 -9.541 4.579 1.00 98.56 94 LYS A O 1
ATOM 747 N N . ILE A 1 95 ? 0.950 -9.008 2.461 1.00 98.44 95 ILE A N 1
ATOM 748 C CA . ILE A 1 95 ? 0.082 -7.870 2.809 1.00 98.44 95 ILE A CA 1
ATOM 749 C C . ILE A 1 95 ? -1.035 -8.310 3.764 1.00 98.44 95 ILE A C 1
ATOM 751 O O . ILE A 1 95 ? -1.222 -7.692 4.812 1.00 98.44 95 ILE A O 1
ATOM 755 N N . VAL A 1 96 ? -1.762 -9.373 3.416 1.00 98.44 96 VAL A N 1
ATOM 756 C CA . VAL A 1 96 ? -2.887 -9.869 4.224 1.00 98.44 96 VAL A CA 1
ATOM 757 C C . VAL A 1 96 ? -2.403 -10.399 5.576 1.00 98.44 96 VAL A C 1
ATOM 759 O O . VAL A 1 96 ? -3.039 -10.131 6.594 1.00 98.44 96 VAL A O 1
ATOM 762 N N . GLU A 1 97 ? -1.257 -11.083 5.619 1.00 98.69 97 GLU A N 1
ATOM 763 C CA . GLU A 1 97 ? -0.627 -11.529 6.870 1.00 98.69 97 GLU A CA 1
ATOM 764 C C . GLU A 1 97 ? -0.336 -10.352 7.814 1.00 98.69 97 GLU A C 1
ATOM 766 O O . GLU A 1 97 ? -0.694 -10.397 8.992 1.00 98.69 97 GLU A O 1
ATOM 771 N N . PHE A 1 98 ? 0.265 -9.270 7.309 1.00 98.75 98 PHE A N 1
ATOM 772 C CA . PHE A 1 98 ? 0.542 -8.081 8.116 1.00 98.75 98 PHE A CA 1
ATOM 773 C C . PHE A 1 98 ? -0.727 -7.333 8.528 1.00 98.75 98 PHE A C 1
ATOM 775 O O . PHE A 1 98 ? -0.830 -6.896 9.673 1.00 98.75 98 PHE A O 1
ATOM 782 N N . GLN A 1 99 ? -1.718 -7.217 7.642 1.00 98.06 99 GLN A N 1
ATOM 783 C CA . GLN A 1 99 ? -3.012 -6.618 7.984 1.00 98.06 99 GLN A CA 1
ATOM 784 C C . GLN A 1 99 ? -3.702 -7.387 9.115 1.00 98.06 99 GLN A C 1
ATOM 786 O O . GLN A 1 99 ? -4.194 -6.768 10.054 1.00 98.06 99 GLN A O 1
ATOM 791 N N . ALA A 1 100 ? -3.685 -8.723 9.067 1.00 97.81 100 ALA A N 1
ATOM 792 C CA . ALA A 1 100 ? -4.228 -9.566 10.127 1.00 97.81 100 ALA A CA 1
ATOM 793 C C . ALA A 1 100 ? -3.436 -9.425 11.437 1.00 97.81 100 ALA A C 1
ATOM 795 O O . ALA A 1 100 ? -4.032 -9.323 12.506 1.00 97.81 100 ALA A O 1
ATOM 796 N N . LYS A 1 101 ? -2.099 -9.366 11.359 1.00 98.25 101 LYS A N 1
ATOM 797 C CA . LYS A 1 101 ? -1.212 -9.187 12.521 1.00 98.25 101 LYS A CA 1
ATOM 798 C C . LYS A 1 101 ? -1.486 -7.891 13.289 1.00 98.25 101 LYS A C 1
ATOM 800 O O . LYS A 1 101 ? -1.385 -7.885 14.513 1.00 98.25 101 LYS A O 1
ATOM 805 N N . TYR A 1 102 ? -1.790 -6.805 12.581 1.00 97.94 102 TYR A N 1
ATOM 806 C CA . TYR A 1 102 ? -2.006 -5.479 13.171 1.00 97.94 102 TYR A CA 1
ATOM 807 C C . TYR A 1 102 ? -3.477 -5.082 13.285 1.00 97.94 102 TYR A C 1
ATOM 809 O O . TYR A 1 102 ? -3.761 -3.950 13.673 1.00 97.94 102 TYR A O 1
ATOM 817 N N . LEU A 1 103 ? -4.406 -5.985 12.966 1.00 94.69 103 LEU A N 1
ATOM 818 C CA . LEU A 1 103 ? -5.835 -5.739 13.098 1.00 94.69 103 LEU A CA 1
ATOM 819 C C . LEU A 1 103 ? -6.148 -5.278 14.536 1.00 94.69 103 LEU A C 1
ATOM 821 O O . LEU A 1 103 ? -5.829 -6.004 15.484 1.00 94.69 103 LEU A O 1
ATOM 825 N N . PRO A 1 104 ? -6.748 -4.087 14.735 1.00 89.31 104 PRO A N 1
ATOM 826 C CA . PRO A 1 104 ? -7.105 -3.628 16.069 1.00 89.31 104 PRO A CA 1
ATOM 827 C C . PRO A 1 104 ? -8.114 -4.579 16.708 1.00 89.31 104 PRO A C 1
ATOM 829 O O . PRO A 1 104 ? -8.969 -5.137 16.020 1.00 89.31 104 PRO A O 1
ATOM 832 N N . ALA A 1 105 ? -8.051 -4.721 18.032 1.00 82.81 105 ALA A N 1
ATOM 833 C CA . ALA A 1 105 ? -9.129 -5.369 18.766 1.00 82.81 105 ALA A CA 1
ATOM 834 C C . ALA A 1 105 ? -10.428 -4.578 18.531 1.00 82.81 105 ALA A C 1
ATOM 836 O O . ALA A 1 105 ? -10.478 -3.373 18.804 1.00 82.81 105 ALA A O 1
ATOM 837 N N . GLY A 1 106 ? -11.4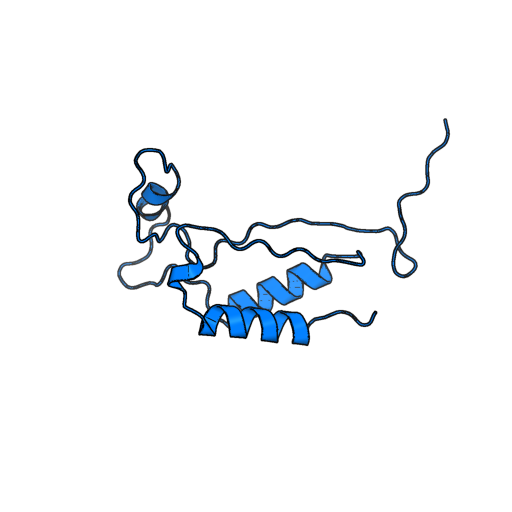21 -5.255 17.955 1.00 64.69 106 GLY A N 1
ATOM 838 C CA . GLY A 1 106 ? -12.783 -4.757 17.774 1.00 64.69 106 GLY A CA 1
ATOM 839 C C . GLY A 1 106 ? -13.641 -5.028 18.995 1.00 64.69 106 GLY A C 1
ATOM 840 O O . GLY A 1 106 ? -13.463 -6.110 19.598 1.00 64.69 106 GLY A O 1
#

Secondary structure (DSSP, 8-state):
---PPPPEETTEE-B----EE-TTTT--S---TT-TTTTHHHHTT--TT--SS--HHHHHHHHHHHHHT-BSS----EE-SS-GGGG-HHHHHHHHHHHHHTPPP-

InterPro domains:
  IPR007197 Radical SAM [SFLDS00029] (12-101)
  IPR013785 Aldolase-type TIM barrel [G3DSA:3.20.20.70] (15-106)
  IPR023867 Anaerobic sulphatase maturase, radical SAM [PTHR43273] (12-104)
  IPR058240 Radical SAM superfamily [SSF102114] (24-97)